Protein AF-A0A9W9Y6H2-F1 (afdb_monomer_lite)

Secondary structure (DSSP, 8-state):
------TTSPP---PPPS-STT---------------TTSSHHHHHHHHHHTTEEEEETTEE---TT-SEEEE-HHHHHHHHHH-TT-TT-SEEEE--TTS--HHHHHHHHHHHHHHHH-TT-EEEE--SS--GGGT--

Organism: NCBI:txid174260

Sequence (139 aa):
MAEQTDPRKPRRTQEPEMNEYNKKRLTIEEVIIIEGETGSGKTTQIPQYLHEAVGYSIRFEDCSSERTIIKYMTDGMLLREFLGEPDLAGYSVLIIDEAHERTLHTYVLFGLVKDIARFRSDLKLLISSATLDADKFSK

Structure (mmCIF, N/CA/C/O backbone):
data_AF-A0A9W9Y6H2-F1
#
_entry.id   AF-A0A9W9Y6H2-F1
#
loop_
_atom_site.group_PDB
_atom_site.id
_atom_site.type_symbol
_atom_site.label_atom_id
_atom_site.label_alt_id
_atom_site.label_comp_id
_atom_site.label_asym_id
_atom_site.label_entity_id
_atom_site.label_seq_id
_atom_site.pdbx_PDB_ins_code
_atom_site.Cartn_x
_atom_site.Cartn_y
_atom_site.Cartn_z
_atom_site.occupancy
_atom_site.B_iso_or_equiv
_atom_site.auth_seq_id
_atom_site.auth_comp_id
_atom_site.auth_asym_id
_atom_site.auth_atom_id
_atom_site.pdbx_PDB_model_num
ATOM 1 N N . MET A 1 1 ? 4.366 -59.158 13.666 1.00 39.88 1 MET A N 1
ATOM 2 C CA . MET A 1 1 ? 5.360 -58.354 14.406 1.00 39.88 1 MET A CA 1
ATOM 3 C C . MET A 1 1 ? 4.802 -56.948 14.501 1.00 39.88 1 MET A C 1
ATOM 5 O O . MET A 1 1 ? 4.584 -56.347 13.462 1.00 39.88 1 MET A O 1
ATOM 9 N N . ALA A 1 2 ? 4.435 -56.497 15.700 1.00 43.09 2 ALA A N 1
ATOM 10 C CA . ALA A 1 2 ? 3.865 -55.168 15.911 1.00 43.09 2 ALA A CA 1
ATOM 11 C C . ALA A 1 2 ? 5.003 -54.160 16.119 1.00 43.09 2 ALA A C 1
ATOM 13 O O . ALA A 1 2 ? 5.858 -54.380 16.977 1.00 43.09 2 ALA A O 1
ATOM 14 N N . GLU A 1 3 ? 5.023 -53.087 15.329 1.00 45.12 3 GLU A N 1
ATOM 15 C CA . GLU A 1 3 ? 5.889 -51.928 15.554 1.00 45.12 3 GLU A CA 1
ATOM 16 C C . GLU A 1 3 ? 5.570 -51.321 16.927 1.00 45.12 3 GLU A C 1
ATOM 18 O O . GLU A 1 3 ? 4.483 -50.793 17.160 1.00 45.12 3 GLU A O 1
ATOM 23 N N . GLN A 1 4 ? 6.514 -51.430 17.862 1.00 48.06 4 GLN A N 1
ATOM 24 C CA . GLN A 1 4 ? 6.459 -50.720 19.136 1.00 48.06 4 GLN A CA 1
ATOM 25 C C . GLN A 1 4 ? 6.778 -49.245 18.880 1.00 48.06 4 GLN A C 1
ATOM 27 O O . GLN A 1 4 ? 7.893 -48.892 18.502 1.00 48.06 4 GLN A O 1
ATOM 32 N N . THR A 1 5 ? 5.790 -48.378 19.078 1.00 53.19 5 THR A N 1
ATOM 33 C CA . THR A 1 5 ? 5.953 -46.925 18.989 1.00 53.19 5 THR A CA 1
ATOM 34 C C . THR A 1 5 ? 6.840 -46.420 20.130 1.00 53.19 5 THR A C 1
ATOM 36 O O . THR A 1 5 ? 6.489 -46.587 21.298 1.00 53.19 5 THR A O 1
ATOM 39 N N . ASP A 1 6 ? 7.975 -45.796 19.800 1.00 65.56 6 ASP A N 1
ATOM 40 C CA . ASP A 1 6 ? 8.914 -45.200 20.762 1.00 65.56 6 ASP A CA 1
ATOM 41 C C . ASP A 1 6 ? 8.243 -44.075 21.587 1.00 65.56 6 ASP A C 1
ATOM 43 O O . ASP A 1 6 ? 7.835 -43.058 21.012 1.00 65.56 6 ASP A O 1
ATOM 47 N N . PRO A 1 7 ? 8.153 -44.202 22.927 1.00 53.84 7 PRO A N 1
ATOM 48 C CA . PRO A 1 7 ? 7.519 -43.213 23.799 1.00 53.84 7 PRO A CA 1
ATOM 49 C C . PRO A 1 7 ? 8.310 -41.899 23.948 1.00 53.84 7 PRO A C 1
ATOM 51 O O . PRO A 1 7 ? 7.816 -40.974 24.590 1.00 53.84 7 PRO A O 1
ATOM 54 N N . ARG A 1 8 ? 9.520 -41.787 23.375 1.00 55.94 8 ARG A N 1
ATOM 55 C CA . ARG A 1 8 ? 10.369 -40.579 23.432 1.00 55.94 8 ARG A CA 1
ATOM 56 C C . ARG A 1 8 ? 10.322 -39.710 22.177 1.00 55.94 8 ARG A C 1
ATOM 58 O O . ARG A 1 8 ? 10.982 -38.672 22.141 1.00 55.94 8 ARG A O 1
ATOM 65 N N . LYS A 1 9 ? 9.538 -40.075 21.158 1.00 47.50 9 LYS A N 1
ATOM 66 C CA . LYS A 1 9 ? 9.331 -39.193 20.003 1.00 47.50 9 LYS A CA 1
ATOM 67 C C . LYS A 1 9 ? 8.395 -38.048 20.420 1.00 47.50 9 LYS A C 1
ATOM 69 O O . LYS A 1 9 ? 7.274 -38.335 20.845 1.00 47.50 9 LYS A O 1
ATOM 74 N N . PRO A 1 10 ? 8.804 -36.768 20.320 1.00 39.69 10 PRO A N 1
ATOM 75 C CA . PRO A 1 10 ? 7.904 -35.662 20.615 1.00 39.69 10 PRO A CA 1
ATOM 76 C C . PRO A 1 10 ? 6.674 -35.786 19.711 1.00 39.69 10 PRO A C 1
ATOM 78 O O . PRO A 1 10 ? 6.801 -35.926 18.491 1.00 39.69 10 PRO A O 1
ATOM 81 N N . ARG A 1 11 ? 5.478 -35.794 20.315 1.00 46.47 11 ARG A N 1
ATOM 82 C CA . ARG A 1 11 ? 4.224 -35.700 19.559 1.00 46.47 11 ARG A CA 1
ATOM 83 C C . ARG A 1 11 ? 4.339 -34.443 18.704 1.00 46.47 11 ARG A C 1
ATOM 85 O O . ARG A 1 11 ? 4.610 -33.383 19.261 1.00 46.47 11 ARG A O 1
ATOM 92 N N . ARG A 1 12 ? 4.162 -34.554 17.380 1.00 39.81 12 ARG A N 1
ATOM 93 C CA . ARG A 1 12 ? 3.954 -33.372 16.534 1.00 39.81 12 ARG A CA 1
ATOM 94 C C . ARG A 1 12 ? 2.826 -32.586 17.193 1.00 39.81 12 ARG A C 1
ATOM 96 O O . ARG A 1 12 ? 1.703 -33.084 17.256 1.00 39.81 12 ARG A O 1
ATOM 103 N N . THR A 1 13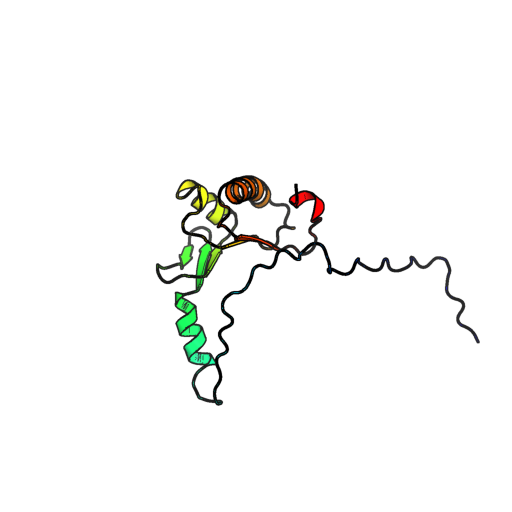 ? 3.140 -31.424 17.751 1.00 42.75 13 THR A N 1
ATOM 104 C CA . THR A 1 13 ? 2.136 -30.419 18.068 1.00 42.75 13 THR A CA 1
ATOM 105 C C . THR A 1 13 ? 1.385 -30.196 16.767 1.00 42.75 13 THR A C 1
ATOM 107 O O . THR A 1 13 ? 1.992 -29.831 15.763 1.00 42.75 13 THR A O 1
ATOM 110 N N . GLN A 1 14 ? 0.100 -30.546 16.746 1.00 42.91 14 GLN A N 1
ATOM 111 C CA . GLN A 1 14 ? -0.771 -30.097 15.673 1.00 42.91 14 GLN A CA 1
ATOM 112 C C . GLN A 1 14 ? -0.698 -28.572 15.727 1.00 42.91 14 GLN A C 1
ATOM 114 O O . GLN A 1 14 ? -1.009 -27.986 16.767 1.00 42.91 14 GLN A O 1
ATOM 119 N N . GLU A 1 15 ? -0.169 -27.953 14.672 1.00 46.22 15 GLU A N 1
ATOM 120 C CA . GLU A 1 15 ? -0.323 -26.515 14.479 1.00 46.22 15 GLU A CA 1
ATOM 121 C C . GLU A 1 15 ? -1.818 -26.213 14.617 1.00 46.22 15 GLU A C 1
ATOM 123 O O . GLU A 1 15 ? -2.626 -26.940 14.030 1.00 46.22 15 GLU A O 1
ATOM 128 N N . PRO A 1 16 ? -2.217 -25.228 15.437 1.00 43.50 16 PRO A N 1
ATOM 129 C CA . PRO A 1 16 ? -3.619 -24.862 15.517 1.00 43.50 16 PRO A CA 1
ATOM 130 C C . PRO A 1 16 ? -4.100 -24.522 14.104 1.00 43.50 16 PRO A C 1
ATOM 132 O O . PRO A 1 16 ? -3.489 -23.700 13.419 1.00 43.50 16 PRO A O 1
ATOM 135 N N . GLU A 1 17 ? -5.165 -25.191 13.649 1.00 50.62 17 GLU A N 1
ATOM 136 C CA . GLU A 1 17 ? -5.802 -24.853 12.382 1.00 50.62 17 GLU A CA 1
ATOM 137 C C . GLU A 1 17 ? -6.118 -23.352 12.382 1.00 50.62 17 GLU A C 1
ATOM 139 O O . GLU A 1 17 ? -6.693 -22.824 13.332 1.00 50.62 17 GLU A O 1
ATOM 144 N N . MET A 1 18 ? -5.732 -22.689 11.293 1.00 42.19 18 MET A N 1
ATOM 145 C CA . MET A 1 18 ? -5.817 -21.258 10.954 1.00 42.19 18 MET A CA 1
ATOM 146 C C . MET A 1 18 ? -7.210 -20.586 11.141 1.00 42.19 18 MET A C 1
ATOM 148 O O . MET A 1 18 ? -7.442 -19.474 10.673 1.00 42.19 18 MET A O 1
ATOM 152 N N . ASN A 1 19 ? -8.196 -21.224 11.772 1.00 46.91 19 ASN A N 1
ATOM 153 C CA . ASN A 1 19 ? -9.571 -21.175 11.284 1.00 46.91 19 ASN A CA 1
ATOM 154 C C . ASN A 1 19 ? -10.607 -20.384 12.104 1.00 46.91 19 ASN A C 1
ATOM 156 O O . ASN A 1 19 ? -11.800 -20.524 11.841 1.00 46.91 19 ASN A O 1
ATOM 160 N N . GLU A 1 20 ? -10.227 -19.504 13.036 1.00 43.28 20 GLU A N 1
ATOM 161 C CA . GLU A 1 20 ? -11.255 -18.694 13.729 1.00 43.28 20 GLU A CA 1
ATOM 162 C C . GLU A 1 20 ? -10.891 -17.226 14.004 1.00 43.28 20 GLU A C 1
ATOM 164 O O . GLU A 1 20 ? -11.776 -16.372 14.004 1.00 43.28 20 GLU A O 1
ATOM 169 N N . TYR A 1 21 ? -9.606 -16.876 14.122 1.00 42.50 21 TYR A N 1
ATOM 170 C CA . TYR A 1 21 ? -9.197 -15.523 14.532 1.00 42.50 21 TYR A CA 1
ATOM 171 C C . TYR A 1 21 ? -9.157 -14.484 13.386 1.00 42.50 21 TYR A C 1
ATOM 173 O O . TYR A 1 21 ? -9.375 -13.297 13.612 1.00 42.50 21 TYR A O 1
ATOM 181 N N . ASN A 1 22 ? -8.976 -14.912 12.129 1.00 42.44 22 ASN A N 1
ATOM 182 C CA . ASN A 1 22 ? -8.781 -14.015 10.973 1.00 42.44 22 ASN A CA 1
ATOM 183 C C . ASN A 1 22 ? -10.072 -13.631 10.223 1.00 42.44 22 ASN A C 1
ATOM 185 O O . ASN A 1 22 ? -10.029 -13.076 9.126 1.00 42.44 22 ASN A O 1
ATOM 189 N N . LYS A 1 23 ? -11.258 -13.901 10.780 1.00 40.16 23 LYS A N 1
ATOM 190 C CA . LYS A 1 23 ? -12.536 -13.745 10.060 1.00 40.16 23 LYS A CA 1
ATOM 191 C C . LYS A 1 23 ? -13.085 -12.310 10.015 1.00 40.16 23 LYS A C 1
ATOM 193 O O . LYS A 1 23 ? -14.291 -12.126 9.856 1.00 40.16 23 LYS A O 1
ATOM 198 N N . LYS A 1 24 ? -12.236 -11.278 10.082 1.00 39.84 24 LYS A N 1
ATOM 199 C CA . LYS A 1 24 ? -12.611 -9.942 9.589 1.00 39.84 24 LYS A CA 1
ATOM 200 C C . LYS A 1 24 ? -12.341 -9.907 8.091 1.00 39.84 24 LYS A C 1
ATOM 202 O O . LYS A 1 24 ? -11.269 -9.541 7.629 1.00 39.84 24 LYS A O 1
ATOM 207 N N . ARG A 1 25 ? -13.344 -10.382 7.352 1.00 45.19 25 ARG A N 1
ATOM 208 C CA . ARG A 1 25 ? -13.380 -10.413 5.891 1.00 45.19 25 ARG A CA 1
ATOM 209 C C . ARG A 1 25 ? -13.082 -9.019 5.340 1.00 45.19 25 ARG A C 1
ATOM 211 O O . ARG A 1 25 ? -13.938 -8.141 5.395 1.00 45.19 25 ARG A O 1
ATOM 218 N N . LEU A 1 26 ? -11.906 -8.848 4.745 1.00 43.59 26 LEU A N 1
ATOM 219 C CA . LEU A 1 26 ? -11.790 -7.955 3.602 1.00 43.59 26 LEU A CA 1
ATOM 220 C C . LEU A 1 26 ? -12.669 -8.581 2.524 1.00 43.59 26 LEU A C 1
ATOM 222 O O . LEU A 1 26 ? -12.348 -9.633 1.972 1.00 43.59 26 LEU A O 1
ATOM 226 N N . THR A 1 27 ? -13.850 -8.014 2.316 1.00 37.16 27 THR A N 1
ATOM 227 C CA . THR A 1 27 ? -14.650 -8.341 1.145 1.00 37.16 27 THR A CA 1
ATOM 228 C C . THR A 1 27 ? -13.849 -7.864 -0.064 1.00 37.16 27 THR A C 1
ATOM 230 O O . THR A 1 27 ? -13.582 -6.672 -0.211 1.00 37.16 27 THR A O 1
ATOM 233 N N . ILE A 1 28 ? -13.379 -8.807 -0.885 1.00 41.44 28 ILE A N 1
ATOM 234 C CA . ILE A 1 28 ? -12.987 -8.504 -2.261 1.00 41.44 28 ILE A CA 1
ATOM 235 C C . ILE A 1 28 ? -14.319 -8.241 -2.957 1.00 41.44 28 ILE A C 1
ATOM 237 O O . ILE A 1 28 ? -15.049 -9.184 -3.255 1.00 41.44 28 ILE A O 1
ATOM 241 N N . GLU A 1 29 ? -14.710 -6.971 -3.064 1.00 47.59 29 GLU A N 1
ATOM 242 C CA . GLU A 1 29 ? -16.045 -6.619 -3.570 1.00 47.59 29 GLU A CA 1
ATOM 243 C C . GLU A 1 29 ? -16.170 -6.809 -5.084 1.00 47.59 29 GLU A C 1
ATOM 245 O O . GLU A 1 29 ? -17.283 -6.930 -5.582 1.00 47.59 29 GLU A O 1
ATOM 250 N N . GLU A 1 30 ? -15.053 -6.980 -5.799 1.00 38.09 30 GLU A N 1
ATOM 251 C CA . GLU A 1 30 ? -15.060 -7.295 -7.226 1.00 38.09 30 GLU A CA 1
ATOM 252 C C . GLU A 1 30 ? -14.088 -8.427 -7.563 1.00 38.09 30 GLU A C 1
ATOM 254 O O . GLU A 1 30 ? -12.867 -8.277 -7.546 1.00 38.09 30 GLU A O 1
ATOM 259 N N . VAL A 1 31 ? -14.652 -9.585 -7.903 1.00 47.28 31 VAL A N 1
ATOM 260 C CA . VAL A 1 31 ? -13.946 -10.634 -8.640 1.00 47.28 31 VAL A CA 1
ATOM 261 C C . VAL A 1 31 ? -14.350 -10.490 -10.101 1.00 47.28 31 VAL A C 1
ATOM 263 O O . VAL A 1 31 ? -15.483 -10.797 -10.468 1.00 47.28 31 VAL A O 1
ATOM 266 N N . ILE A 1 32 ? -13.426 -10.021 -10.937 1.00 52.59 32 ILE A N 1
ATOM 267 C CA . ILE A 1 32 ? -13.635 -9.927 -12.383 1.00 52.59 32 ILE A CA 1
ATOM 268 C C . ILE A 1 32 ? -13.168 -11.240 -13.015 1.00 52.59 32 ILE A C 1
ATOM 270 O O . ILE A 1 32 ? -11.975 -11.538 -13.054 1.00 52.59 32 ILE A O 1
ATOM 274 N N . ILE A 1 33 ? -14.117 -12.035 -13.510 1.00 70.19 33 ILE A N 1
ATOM 275 C CA . ILE A 1 33 ? -13.834 -13.255 -14.275 1.00 70.19 33 ILE A CA 1
ATOM 276 C C . ILE A 1 33 ? -13.769 -12.875 -15.757 1.00 70.19 33 ILE A C 1
ATOM 278 O O . ILE A 1 33 ? -14.753 -12.403 -16.321 1.00 70.19 33 ILE A O 1
ATOM 282 N N . ILE A 1 34 ? -12.610 -13.075 -16.391 1.00 70.50 34 ILE A N 1
ATOM 283 C CA . ILE A 1 34 ? -12.415 -12.799 -17.820 1.00 70.50 34 ILE A CA 1
ATOM 284 C C . ILE A 1 34 ? -12.376 -14.126 -18.584 1.00 70.50 34 ILE A C 1
ATOM 286 O O . ILE A 1 34 ? -11.384 -14.853 -18.529 1.00 70.50 34 ILE A O 1
ATOM 290 N N . GLU A 1 35 ? -13.436 -14.423 -19.336 1.00 76.94 35 GLU A N 1
ATOM 291 C CA . GLU A 1 35 ? -13.533 -15.631 -20.164 1.00 76.94 35 GLU A CA 1
ATOM 292 C C . GLU A 1 35 ? -13.184 -15.383 -21.635 1.00 76.94 35 GLU A C 1
ATOM 294 O O . GLU A 1 35 ? -13.237 -14.266 -22.157 1.00 76.94 35 GLU A O 1
ATOM 299 N N . GLY A 1 36 ? -12.800 -16.452 -22.333 1.00 82.44 36 GLY A N 1
ATOM 300 C CA . GLY A 1 36 ? -12.776 -16.523 -23.795 1.00 82.44 36 GLY A CA 1
ATOM 301 C C . GLY A 1 36 ? -11.649 -17.382 -24.364 1.00 82.44 36 GLY A C 1
ATOM 302 O O . GLY A 1 36 ? -10.765 -17.852 -23.652 1.00 82.44 36 GLY A O 1
ATOM 303 N N . GLU A 1 37 ? -11.711 -17.583 -25.672 1.00 87.56 37 GLU A N 1
ATOM 304 C CA . GLU A 1 37 ? -10.981 -18.648 -26.360 1.00 87.56 37 GLU A CA 1
ATOM 305 C C . GLU A 1 37 ? -9.470 -18.390 -26.474 1.00 87.56 37 GLU A C 1
ATOM 307 O O . GLU A 1 37 ? -8.992 -17.248 -26.419 1.00 87.56 37 GLU A O 1
ATOM 312 N N . THR A 1 38 ? -8.700 -19.464 -26.663 1.00 85.31 38 THR A N 1
ATOM 313 C CA . THR A 1 38 ? -7.267 -19.395 -26.974 1.00 85.31 38 THR A CA 1
ATOM 314 C C . THR A 1 38 ? -7.047 -18.529 -28.215 1.00 85.31 38 THR A C 1
ATOM 316 O O . THR A 1 38 ? -7.687 -18.731 -29.240 1.00 85.31 38 THR A O 1
ATOM 319 N N . GLY A 1 39 ? -6.143 -17.550 -28.125 1.00 87.62 39 GLY A N 1
ATOM 320 C CA . GLY A 1 39 ? -5.889 -16.587 -29.206 1.00 87.62 39 GLY A CA 1
ATOM 321 C C . GLY A 1 39 ? -6.678 -15.277 -29.105 1.00 87.62 39 GLY A C 1
ATOM 322 O O . GLY A 1 39 ? -6.346 -14.329 -29.806 1.00 87.62 39 GLY A O 1
ATOM 323 N N . SER A 1 40 ? -7.624 -15.147 -28.167 1.00 84.38 40 SER A N 1
ATOM 324 C CA . SER A 1 40 ? -8.338 -13.879 -27.896 1.00 84.38 40 SER A CA 1
ATOM 325 C C . SER A 1 40 ? -7.476 -12.772 -27.264 1.00 84.38 40 SER A C 1
ATOM 327 O O . SER A 1 40 ? -7.979 -11.705 -26.927 1.00 84.38 40 SER A O 1
ATOM 329 N N . GLY A 1 41 ? -6.178 -13.020 -27.061 1.00 83.00 41 GLY A N 1
ATOM 330 C CA . GLY A 1 41 ? -5.233 -12.016 -26.576 1.00 83.00 41 GLY A CA 1
ATOM 331 C C . GLY A 1 41 ? -5.251 -11.761 -25.068 1.00 83.00 41 GLY A C 1
ATOM 332 O O . GLY A 1 41 ? -4.549 -10.858 -24.636 1.00 83.00 41 GLY A O 1
ATOM 333 N N . LYS A 1 42 ? -5.969 -12.541 -24.241 1.00 83.50 42 LYS A N 1
ATOM 334 C CA . LYS A 1 42 ? -6.039 -12.340 -22.771 1.00 83.50 42 LYS A CA 1
ATOM 335 C C . LYS A 1 42 ? -4.673 -12.218 -22.109 1.00 83.50 42 LYS A C 1
ATOM 337 O O . LYS A 1 42 ? -4.392 -11.222 -21.458 1.00 83.50 42 LYS A O 1
ATOM 342 N N . THR A 1 43 ? -3.800 -13.194 -22.336 1.00 76.75 43 THR A N 1
ATOM 343 C CA . THR A 1 43 ? -2.447 -13.221 -21.764 1.00 76.75 43 THR A CA 1
ATOM 344 C C . THR A 1 43 ? -1.566 -12.079 -22.275 1.00 76.75 43 THR A C 1
ATOM 346 O O . THR A 1 43 ? -0.586 -11.737 -21.630 1.00 76.75 43 THR A O 1
ATOM 349 N N . THR A 1 44 ? -1.902 -11.471 -23.415 1.00 75.88 44 THR A N 1
ATOM 350 C CA . THR A 1 44 ? -1.119 -10.383 -24.019 1.00 75.88 44 THR A CA 1
ATOM 351 C C . THR A 1 44 ? -1.647 -9.005 -23.625 1.00 75.88 44 THR A C 1
ATOM 353 O O . THR A 1 44 ? -0.863 -8.116 -23.322 1.00 75.88 44 THR A O 1
ATOM 356 N N . GLN A 1 45 ? -2.966 -8.826 -23.615 1.00 72.94 45 GLN A N 1
ATOM 357 C CA . GLN A 1 45 ? -3.627 -7.534 -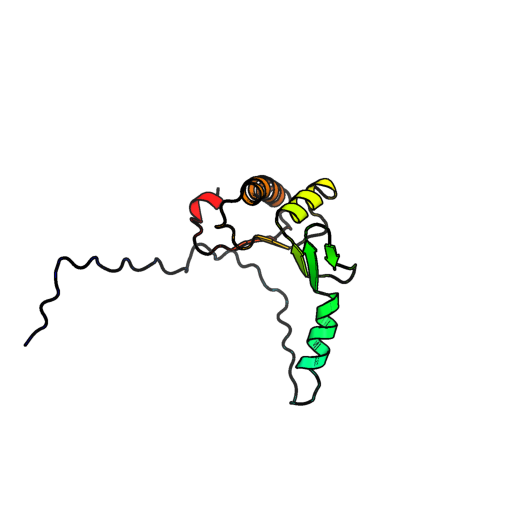23.448 1.00 72.94 45 GLN A CA 1
ATOM 358 C C . GLN A 1 45 ? -3.964 -7.246 -21.982 1.00 72.94 45 GLN A C 1
ATOM 360 O O . GLN A 1 45 ? -3.792 -6.118 -21.535 1.00 72.94 45 GLN A O 1
ATOM 365 N N . ILE A 1 46 ? -4.379 -8.252 -21.195 1.00 75.38 46 ILE A N 1
ATOM 366 C CA . ILE A 1 46 ? -4.718 -8.045 -19.775 1.00 75.38 46 ILE A CA 1
ATOM 367 C C . ILE A 1 46 ? -3.508 -7.518 -18.992 1.00 75.38 46 ILE A C 1
ATOM 369 O O . ILE A 1 46 ? -3.675 -6.525 -18.289 1.00 75.38 46 ILE A O 1
ATOM 373 N N . PRO A 1 47 ? -2.285 -8.071 -19.137 1.00 68.94 47 PRO A N 1
ATOM 374 C CA . PRO A 1 47 ? -1.129 -7.499 -18.458 1.00 68.94 47 PRO A CA 1
ATOM 375 C C . PRO A 1 47 ? -0.822 -6.067 -18.893 1.00 68.94 47 PRO A C 1
ATOM 377 O O . PRO A 1 47 ? -0.360 -5.301 -18.066 1.00 68.94 47 PRO A O 1
ATOM 380 N N . GLN A 1 48 ? -1.103 -5.679 -20.143 1.00 67.50 48 GLN A N 1
ATOM 381 C CA . GLN A 1 48 ? -0.910 -4.299 -20.609 1.00 67.50 48 GLN A CA 1
ATOM 382 C C . GLN A 1 48 ? -1.926 -3.336 -19.983 1.00 67.50 48 GLN A C 1
ATOM 384 O O . GLN A 1 48 ? -1.542 -2.256 -19.550 1.00 67.50 48 GLN A O 1
ATOM 389 N N . TYR A 1 49 ? -3.194 -3.743 -19.857 1.00 64.94 49 TYR A N 1
ATOM 390 C CA . TYR A 1 49 ? -4.208 -2.961 -19.139 1.00 64.94 49 TYR A CA 1
ATOM 391 C C . TYR A 1 49 ? -3.929 -2.875 -17.634 1.00 64.94 49 TYR A C 1
ATOM 393 O O . TYR A 1 49 ? -4.200 -1.851 -17.015 1.00 64.94 49 TYR A O 1
ATOM 401 N N . LEU A 1 50 ? -3.360 -3.931 -17.047 1.00 67.81 50 LEU A N 1
ATOM 402 C CA . LEU A 1 50 ? -2.932 -3.938 -15.648 1.00 67.81 50 LEU A CA 1
ATOM 403 C C . LEU A 1 50 ? -1.591 -3.224 -15.431 1.00 67.81 50 LEU A C 1
ATOM 405 O O . LEU A 1 50 ? -1.313 -2.814 -14.311 1.00 67.81 50 LEU A O 1
ATOM 409 N N . HIS A 1 51 ? -0.766 -3.058 -16.469 1.00 66.38 51 HIS A N 1
ATOM 410 C CA . HIS A 1 51 ? 0.572 -2.480 -16.344 1.00 66.38 51 HIS A CA 1
ATOM 411 C C . HIS A 1 51 ? 0.524 -1.049 -15.815 1.00 66.38 51 HIS A C 1
ATOM 413 O O . HIS A 1 51 ? 1.275 -0.713 -14.911 1.00 66.38 51 HIS A O 1
ATOM 419 N N . GLU A 1 52 ? -0.389 -0.222 -16.323 1.00 72.31 52 GLU A N 1
ATOM 420 C CA . GLU A 1 52 ? -0.567 1.146 -15.821 1.00 72.31 52 GLU A CA 1
ATOM 421 C C . GLU A 1 52 ? -1.249 1.174 -14.442 1.00 72.31 52 GLU A C 1
ATOM 423 O O . GLU A 1 52 ? -1.038 2.101 -13.657 1.00 72.31 52 GLU A O 1
ATOM 428 N N . ALA A 1 53 ? -2.030 0.133 -14.129 1.00 82.50 53 ALA A N 1
ATOM 429 C CA . ALA A 1 53 ? -2.730 -0.026 -12.860 1.00 82.50 53 ALA A CA 1
ATOM 430 C C . ALA A 1 53 ? -1.821 -0.489 -11.712 1.00 82.50 53 ALA A C 1
ATOM 432 O O . ALA A 1 53 ? -2.231 -0.408 -10.554 1.00 82.50 53 ALA A O 1
ATOM 433 N N . VAL A 1 54 ? -0.599 -0.947 -11.994 1.00 87.06 54 VAL A N 1
ATOM 434 C CA . VAL A 1 54 ? 0.350 -1.418 -10.981 1.00 87.06 54 VAL A CA 1
ATOM 435 C C . VAL A 1 54 ? 1.654 -0.639 -11.086 1.00 87.06 54 VAL A C 1
ATOM 437 O O . VAL A 1 54 ? 2.352 -0.711 -12.090 1.00 87.06 54 VAL A O 1
ATOM 440 N N . GLY A 1 55 ? 2.001 0.077 -10.023 1.00 89.81 55 GLY A N 1
ATOM 441 C CA . GLY A 1 55 ? 3.239 0.841 -9.921 1.00 89.81 55 GLY A CA 1
ATOM 442 C C . GLY A 1 55 ? 4.088 0.384 -8.744 1.00 89.81 55 GLY A C 1
ATOM 443 O O . GLY A 1 55 ? 3.641 -0.374 -7.879 1.00 89.81 55 GLY A O 1
ATOM 444 N N . TYR A 1 56 ? 5.320 0.877 -8.684 1.00 92.75 56 TYR A N 1
ATOM 445 C CA . TYR A 1 56 ? 6.174 0.699 -7.515 1.00 92.75 56 TYR A CA 1
ATOM 446 C C . TYR A 1 56 ? 6.941 1.969 -7.167 1.00 92.75 56 TYR A C 1
ATOM 448 O O . TYR A 1 56 ? 7.207 2.803 -8.027 1.00 92.75 56 TYR A O 1
ATOM 456 N N . SER A 1 57 ? 7.324 2.096 -5.901 1.00 94.69 57 SER A N 1
ATOM 457 C CA . SER A 1 57 ? 8.183 3.168 -5.411 1.00 94.69 57 SER A CA 1
ATOM 458 C C . SER A 1 57 ? 9.248 2.583 -4.488 1.00 94.69 57 SER A C 1
ATOM 460 O O . SER A 1 57 ? 8.970 2.052 -3.406 1.00 94.69 57 SER A O 1
ATOM 462 N N . ILE A 1 58 ? 10.495 2.656 -4.9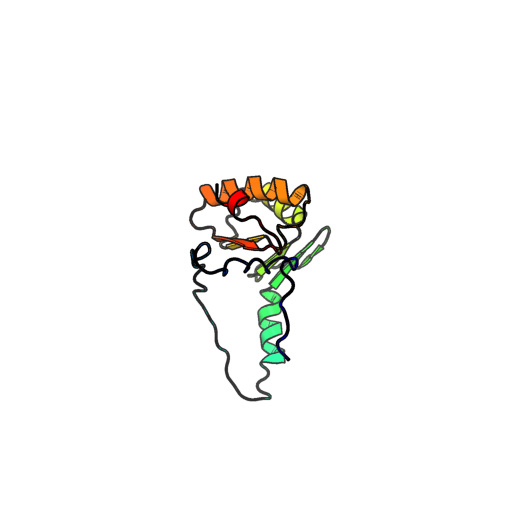35 1.00 94.94 58 ILE A N 1
ATOM 463 C CA . ILE A 1 58 ? 11.674 2.231 -4.185 1.00 94.94 58 ILE A CA 1
ATOM 464 C C . ILE A 1 58 ? 12.610 3.426 -4.012 1.00 94.94 58 ILE A C 1
ATOM 466 O O . ILE A 1 58 ? 12.378 4.532 -4.506 1.00 94.94 58 ILE A O 1
ATOM 470 N N . ARG A 1 59 ? 13.694 3.245 -3.260 1.00 92.62 59 ARG A N 1
ATOM 471 C CA . ARG A 1 59 ? 14.635 4.341 -3.049 1.00 92.62 59 ARG A CA 1
ATOM 472 C C . ARG A 1 59 ? 15.227 4.787 -4.393 1.00 92.62 59 ARG A C 1
ATOM 474 O O . ARG A 1 59 ? 15.883 3.997 -5.058 1.00 92.62 59 ARG A O 1
ATOM 481 N N . PHE A 1 60 ? 15.058 6.073 -4.705 1.00 93.75 60 PHE A N 1
ATOM 482 C CA . PHE A 1 60 ? 15.543 6.742 -5.924 1.00 93.75 60 PHE A CA 1
ATOM 483 C C . PHE A 1 60 ? 14.809 6.400 -7.224 1.00 93.75 60 PHE A C 1
ATOM 485 O O . PHE A 1 60 ? 15.210 6.905 -8.270 1.00 93.75 60 PHE A O 1
ATOM 492 N N . GLU A 1 61 ? 13.729 5.626 -7.171 1.00 93.56 61 GLU A N 1
ATOM 493 C CA . GLU A 1 61 ? 12.973 5.252 -8.362 1.00 93.56 61 GLU A CA 1
ATOM 494 C C . GLU A 1 61 ? 11.484 5.162 -8.037 1.00 93.56 61 GLU A C 1
ATOM 496 O O . GLU A 1 61 ? 11.080 4.478 -7.096 1.00 93.56 61 GLU A O 1
ATOM 501 N N . ASP A 1 62 ? 10.673 5.865 -8.822 1.00 93.31 62 ASP A N 1
ATOM 502 C CA . ASP A 1 62 ? 9.220 5.817 -8.733 1.00 93.31 62 ASP A CA 1
ATOM 503 C C . ASP A 1 62 ? 8.649 5.536 -10.123 1.00 93.31 62 ASP A C 1
ATOM 505 O O . ASP A 1 62 ? 8.839 6.314 -11.060 1.00 93.31 62 ASP A O 1
ATOM 509 N N . CYS A 1 63 ? 7.980 4.395 -10.243 1.00 91.81 63 CYS A N 1
ATOM 510 C CA . CYS A 1 63 ? 7.284 3.940 -11.437 1.00 91.81 63 CYS A CA 1
ATOM 511 C C . CYS A 1 63 ? 5.779 3.832 -11.166 1.00 91.81 63 CYS A C 1
ATOM 513 O O . CYS A 1 63 ? 5.134 2.867 -11.572 1.00 91.81 63 CYS A O 1
ATOM 515 N N . SER A 1 64 ? 5.220 4.796 -10.434 1.00 89.62 64 SER A N 1
ATOM 516 C CA . SER A 1 64 ? 3.777 4.988 -10.299 1.00 89.62 64 SER A CA 1
ATOM 517 C C . SER A 1 64 ? 3.269 6.121 -11.197 1.00 89.62 64 SER A C 1
ATOM 519 O O . SER A 1 64 ? 4.019 6.989 -11.644 1.00 89.62 64 SER A O 1
ATOM 521 N N . SER A 1 65 ? 1.976 6.086 -11.508 1.00 88.25 65 SER A N 1
ATOM 522 C CA . SER A 1 65 ? 1.281 7.101 -12.299 1.00 88.25 65 SER A CA 1
ATOM 523 C C . SER A 1 65 ? -0.098 7.381 -11.704 1.00 88.25 65 SER A C 1
ATOM 525 O O . SER A 1 65 ? -0.556 6.661 -10.823 1.00 88.25 65 SER A O 1
ATOM 527 N N . GLU A 1 66 ? -0.810 8.376 -12.231 1.00 87.06 66 GLU A N 1
ATOM 528 C CA . GLU A 1 66 ? -2.203 8.652 -11.837 1.00 87.06 66 GLU A CA 1
ATOM 529 C C . GLU A 1 66 ? -3.159 7.477 -12.113 1.00 87.06 66 GLU A C 1
ATOM 531 O O . GLU A 1 66 ? -4.249 7.422 -11.551 1.00 87.06 66 GLU A O 1
ATOM 536 N N . ARG A 1 67 ? -2.765 6.530 -12.976 1.00 84.75 67 ARG A N 1
ATOM 537 C CA . ARG A 1 67 ? -3.537 5.313 -13.267 1.00 84.75 67 ARG A CA 1
ATOM 538 C C . ARG A 1 67 ? -3.218 4.165 -12.313 1.00 84.75 67 ARG A C 1
ATOM 540 O O . ARG A 1 67 ? -3.904 3.150 -12.365 1.00 84.75 67 ARG A O 1
ATOM 547 N N . THR A 1 68 ? -2.201 4.305 -11.460 1.00 87.69 68 THR A N 1
ATOM 548 C CA . THR A 1 68 ? -1.785 3.254 -10.533 1.00 87.69 68 THR A CA 1
ATOM 549 C C . THR A 1 68 ? -2.842 3.041 -9.452 1.00 87.69 68 THR A C 1
ATOM 551 O O . THR A 1 68 ? -3.121 3.924 -8.651 1.00 87.69 68 THR A O 1
ATOM 554 N N . ILE A 1 69 ? -3.394 1.831 -9.420 1.00 87.50 69 ILE A N 1
ATOM 555 C CA . ILE A 1 69 ? -4.379 1.355 -8.445 1.00 87.50 69 ILE A CA 1
ATOM 556 C C . ILE A 1 69 ? -3.678 0.577 -7.323 1.00 87.50 69 ILE A C 1
ATOM 558 O O . ILE A 1 69 ? -4.060 0.675 -6.160 1.00 87.50 69 ILE A O 1
ATOM 562 N N . ILE A 1 70 ? -2.637 -0.190 -7.660 1.00 89.19 70 ILE A N 1
ATOM 563 C CA . ILE A 1 70 ? -1.833 -0.964 -6.708 1.00 89.19 70 ILE A CA 1
ATOM 564 C C . ILE A 1 70 ? -0.405 -0.435 -6.743 1.00 89.19 70 ILE A C 1
ATOM 566 O O . ILE A 1 70 ? 0.261 -0.504 -7.775 1.00 89.19 70 ILE A O 1
ATOM 570 N N . LYS A 1 71 ? 0.082 0.069 -5.609 1.00 92.62 71 LYS A N 1
ATOM 571 C CA . LYS A 1 71 ? 1.440 0.600 -5.482 1.00 92.62 71 LYS A CA 1
ATOM 572 C C . LYS A 1 71 ? 2.259 -0.264 -4.532 1.00 92.62 71 LYS A C 1
ATOM 574 O O . LYS A 1 71 ? 1.976 -0.319 -3.339 1.00 92.62 71 LYS A O 1
ATOM 579 N N . TYR A 1 72 ? 3.291 -0.916 -5.056 1.00 94.50 72 TYR A N 1
ATOM 580 C CA . TYR A 1 72 ? 4.288 -1.602 -4.238 1.00 94.50 72 TYR A CA 1
ATOM 581 C C . TYR A 1 72 ? 5.310 -0.603 -3.717 1.00 94.50 72 TYR A C 1
ATOM 583 O O . TYR A 1 72 ? 5.768 0.274 -4.446 1.00 94.50 72 TYR A O 1
ATOM 591 N N . MET A 1 73 ? 5.711 -0.731 -2.463 1.00 93.94 73 MET A N 1
ATOM 592 C CA . MET A 1 73 ? 6.709 0.164 -1.899 1.00 93.94 73 MET A CA 1
ATOM 593 C C . MET A 1 73 ? 7.525 -0.519 -0.819 1.00 93.94 73 MET A C 1
ATOM 595 O O . MET A 1 73 ? 7.068 -1.454 -0.170 1.00 93.94 73 MET A O 1
ATOM 599 N N . THR A 1 74 ? 8.748 -0.033 -0.636 1.00 92.88 74 THR A N 1
ATOM 600 C CA . THR A 1 74 ? 9.550 -0.400 0.539 1.00 92.88 74 THR A CA 1
ATOM 601 C C . THR A 1 74 ? 9.071 0.380 1.762 1.00 92.88 74 THR A C 1
ATOM 603 O O . THR A 1 74 ? 8.615 1.516 1.616 1.00 92.88 74 THR A O 1
ATOM 606 N N . ASP A 1 75 ? 9.260 -0.164 2.967 1.00 91.50 75 ASP A N 1
ATOM 607 C CA . ASP A 1 75 ? 8.886 0.491 4.232 1.00 91.50 75 ASP A CA 1
ATOM 608 C C . ASP A 1 75 ? 9.371 1.943 4.314 1.00 91.50 75 ASP A C 1
ATOM 610 O O . ASP A 1 75 ? 8.641 2.838 4.731 1.00 91.50 75 ASP A O 1
ATOM 614 N N . GLY A 1 76 ? 10.606 2.202 3.872 1.00 91.56 76 GLY A N 1
ATOM 615 C CA . GLY A 1 76 ? 11.185 3.545 3.875 1.00 91.56 76 GLY A CA 1
ATOM 616 C C . GLY A 1 76 ? 10.466 4.528 2.945 1.00 91.56 76 GLY A C 1
ATOM 617 O O . GLY A 1 76 ? 10.394 5.716 3.258 1.00 91.56 76 GLY A O 1
ATOM 618 N N . MET A 1 77 ? 9.919 4.051 1.824 1.00 94.25 77 MET A N 1
ATOM 619 C CA . MET A 1 77 ? 9.135 4.884 0.910 1.00 94.25 77 MET A CA 1
ATOM 620 C C . MET A 1 77 ? 7.741 5.169 1.473 1.00 94.25 77 MET A C 1
ATOM 622 O O . MET A 1 77 ? 7.306 6.314 1.397 1.00 94.25 77 MET A O 1
ATOM 626 N N . LEU A 1 78 ? 7.107 4.201 2.144 1.00 93.88 78 LEU A N 1
ATOM 627 C CA . LEU A 1 78 ? 5.849 4.437 2.861 1.00 93.88 78 LEU A CA 1
ATOM 628 C C . LEU A 1 78 ? 6.028 5.424 4.024 1.00 93.88 78 LEU A C 1
ATOM 630 O O . LEU A 1 78 ? 5.257 6.366 4.174 1.00 93.88 78 LEU A O 1
ATOM 634 N N . LEU A 1 79 ? 7.097 5.276 4.816 1.00 93.25 79 LEU A N 1
ATOM 635 C CA . LEU A 1 79 ? 7.450 6.234 5.873 1.00 93.25 79 LEU A CA 1
ATOM 636 C C . LEU A 1 79 ? 7.670 7.650 5.325 1.00 93.25 79 LEU A C 1
ATOM 638 O O . LEU A 1 79 ? 7.363 8.629 6.001 1.00 93.25 79 LEU A O 1
ATOM 642 N N . ARG A 1 80 ? 8.201 7.775 4.105 1.00 93.25 80 ARG A N 1
ATOM 643 C CA . ARG A 1 80 ? 8.330 9.068 3.429 1.00 93.25 80 ARG A CA 1
ATOM 644 C C . ARG A 1 80 ? 6.973 9.616 2.995 1.00 93.25 80 ARG A C 1
ATOM 646 O O . ARG A 1 80 ? 6.777 10.825 3.058 1.00 93.25 80 ARG A O 1
ATOM 653 N N . GLU A 1 81 ? 6.058 8.756 2.572 1.00 93.12 81 GLU A N 1
ATOM 654 C CA . GLU A 1 81 ? 4.700 9.139 2.191 1.00 93.12 81 GLU A CA 1
ATOM 655 C C . GLU A 1 81 ? 3.938 9.747 3.370 1.00 93.12 81 GLU A C 1
ATOM 657 O O . GLU A 1 81 ? 3.368 10.822 3.225 1.00 93.12 81 GLU A O 1
ATOM 662 N N . PHE A 1 82 ? 4.085 9.175 4.570 1.00 93.25 82 PHE A N 1
ATOM 663 C CA . PHE A 1 82 ? 3.578 9.750 5.823 1.00 93.25 82 PHE A CA 1
ATOM 664 C C . PHE A 1 82 ? 4.046 11.190 6.101 1.00 93.25 82 PHE A C 1
ATOM 666 O O . PHE A 1 82 ? 3.391 11.910 6.849 1.00 93.25 82 PHE A O 1
ATOM 673 N N . LEU A 1 83 ? 5.177 11.634 5.537 1.00 92.88 83 LEU A N 1
ATOM 674 C CA . LEU A 1 83 ? 5.634 13.021 5.686 1.00 92.88 83 LEU A CA 1
ATOM 675 C C . LEU A 1 83 ? 4.876 13.992 4.771 1.00 92.88 83 LEU A C 1
ATOM 677 O O . LEU A 1 83 ? 4.792 15.176 5.090 1.00 92.88 83 LEU A O 1
ATOM 681 N N . GLY A 1 84 ? 4.383 13.514 3.626 1.00 92.88 84 GLY A N 1
ATOM 682 C CA . GLY A 1 84 ? 3.608 14.309 2.671 1.00 92.88 84 GLY A CA 1
ATOM 683 C C . GLY A 1 84 ? 2.104 14.220 2.912 1.00 92.88 84 GLY A C 1
ATOM 684 O O . GLY A 1 84 ? 1.410 15.228 2.826 1.00 92.88 84 GLY A O 1
ATOM 685 N N . GLU A 1 85 ? 1.623 13.030 3.260 1.00 93.75 85 GLU A N 1
ATOM 686 C CA . GLU A 1 85 ? 0.216 12.710 3.474 1.00 93.75 85 GLU A CA 1
ATOM 687 C C . GLU A 1 85 ? 0.056 11.881 4.761 1.00 93.75 85 GLU A C 1
ATOM 689 O O . GLU A 1 85 ? -0.043 10.652 4.722 1.00 93.75 85 GLU A O 1
ATOM 694 N N . PRO A 1 86 ? 0.080 12.535 5.939 1.00 93.44 86 PRO A N 1
ATOM 695 C CA . PRO A 1 86 ? 0.132 11.839 7.225 1.00 93.44 86 PRO A CA 1
ATOM 696 C C . PRO A 1 86 ? -1.083 10.959 7.530 1.00 93.44 86 PRO A C 1
ATOM 698 O O . PRO A 1 86 ? -0.976 10.040 8.338 1.00 93.44 86 PRO A O 1
ATOM 701 N N . ASP A 1 87 ? -2.236 11.246 6.924 1.00 93.00 87 ASP A N 1
ATOM 702 C CA . ASP A 1 87 ? -3.488 10.512 7.106 1.00 93.00 87 ASP A CA 1
ATOM 703 C C . ASP A 1 87 ? -3.736 9.439 6.037 1.00 93.00 87 ASP A C 1
ATOM 705 O O . ASP A 1 87 ? -4.732 8.718 6.142 1.00 93.00 87 ASP A O 1
ATOM 709 N N . LEU A 1 88 ? -2.841 9.312 5.047 1.00 93.81 88 LEU A N 1
ATOM 710 C CA . LEU A 1 88 ? -2.937 8.375 3.924 1.00 93.81 88 LEU A CA 1
ATOM 711 C C . LEU A 1 88 ? -4.311 8.433 3.216 1.00 93.81 88 LEU A C 1
ATOM 713 O O . LEU A 1 88 ? -4.938 7.402 2.970 1.00 93.81 88 LEU A O 1
ATOM 717 N N . ALA A 1 89 ? -4.839 9.628 2.929 1.00 91.88 89 ALA A N 1
ATOM 718 C CA . ALA A 1 89 ? -6.139 9.813 2.266 1.00 91.88 89 ALA A CA 1
ATOM 719 C C . ALA A 1 89 ? -6.234 9.173 0.869 1.00 91.88 89 ALA A C 1
ATOM 721 O O . ALA A 1 89 ? -7.300 8.673 0.510 1.00 91.88 89 ALA A O 1
ATOM 722 N N . GLY A 1 90 ? -5.128 9.090 0.129 1.00 90.62 90 GLY A N 1
ATOM 723 C CA . GLY A 1 90 ? -5.025 8.432 -1.173 1.00 90.62 90 GLY A CA 1
ATOM 724 C C . GLY A 1 90 ? -5.133 6.905 -1.136 1.00 90.62 90 GLY A C 1
ATOM 725 O O . GLY A 1 90 ? -5.231 6.279 -2.190 1.00 90.62 90 GLY A O 1
ATOM 726 N N . TYR A 1 91 ? -5.147 6.294 0.052 1.00 92.38 91 TYR A N 1
ATOM 727 C CA . TYR A 1 91 ? -5.170 4.844 0.223 1.00 92.38 91 TYR A CA 1
ATOM 728 C C . TYR A 1 91 ? -6.454 4.378 0.911 1.00 92.38 91 TYR A C 1
ATOM 730 O O . TYR A 1 91 ? -6.795 4.815 2.008 1.00 92.38 91 TYR A O 1
ATOM 738 N N . SER A 1 92 ? -7.152 3.427 0.288 1.00 89.81 92 SER A N 1
ATOM 739 C CA . SER A 1 92 ? -8.300 2.730 0.891 1.00 89.81 92 SER A CA 1
ATOM 740 C C . SER A 1 92 ? -7.911 1.400 1.540 1.00 89.81 92 SER A C 1
ATOM 742 O O . SER A 1 92 ? -8.599 0.905 2.435 1.00 89.81 92 SER A O 1
ATOM 744 N N . VAL A 1 93 ? -6.816 0.793 1.079 1.00 90.88 93 VAL A N 1
ATOM 745 C CA . VAL A 1 93 ? -6.278 -0.470 1.587 1.00 90.88 93 VAL A CA 1
ATOM 746 C C . VAL A 1 93 ? -4.770 -0.328 1.732 1.00 90.88 93 VAL A C 1
ATOM 748 O O . VAL A 1 93 ? -4.105 0.121 0.802 1.00 90.88 93 VAL A O 1
ATOM 751 N N . LEU A 1 94 ? -4.233 -0.754 2.872 1.00 91.25 94 LEU A N 1
ATOM 752 C CA . LEU A 1 94 ? -2.800 -0.861 3.104 1.00 91.25 94 LEU A CA 1
ATOM 753 C C . LEU A 1 94 ? -2.443 -2.307 3.445 1.00 91.25 94 LEU A C 1
ATOM 755 O O . LEU A 1 94 ? -3.049 -2.913 4.330 1.00 91.25 94 LEU A O 1
ATOM 759 N N . ILE A 1 95 ? -1.450 -2.848 2.744 1.00 89.69 95 ILE A N 1
ATOM 760 C CA . ILE A 1 95 ? -0.917 -4.189 2.975 1.00 89.69 95 ILE A CA 1
ATOM 761 C C . ILE A 1 95 ? 0.528 -4.043 3.437 1.00 89.69 95 ILE A C 1
ATOM 763 O O . ILE A 1 95 ? 1.353 -3.509 2.701 1.00 89.69 95 ILE A O 1
ATOM 767 N N . ILE A 1 96 ? 0.831 -4.529 4.638 1.00 88.81 96 ILE A N 1
ATOM 768 C CA . ILE A 1 96 ? 2.206 -4.678 5.114 1.00 88.81 96 ILE A CA 1
ATOM 769 C C . ILE A 1 96 ? 2.582 -6.146 4.985 1.00 88.81 96 ILE A C 1
ATOM 771 O O . ILE A 1 96 ? 2.051 -6.979 5.721 1.00 88.81 96 ILE A O 1
ATOM 775 N N . ASP A 1 97 ? 3.451 -6.459 4.030 1.00 85.94 97 ASP A N 1
ATOM 776 C CA . ASP A 1 97 ? 3.926 -7.820 3.794 1.00 85.94 97 ASP A CA 1
ATOM 777 C C . ASP A 1 97 ? 5.234 -8.096 4.538 1.00 85.94 97 ASP A C 1
ATOM 779 O O . ASP A 1 97 ? 5.932 -7.175 4.956 1.00 85.94 97 ASP A O 1
ATOM 783 N N . GLU A 1 98 ? 5.531 -9.373 4.752 1.00 82.56 98 GLU A N 1
ATOM 784 C CA . GLU A 1 98 ? 6.718 -9.844 5.467 1.00 82.56 98 GLU A CA 1
ATOM 785 C C . GLU A 1 98 ? 6.989 -9.154 6.810 1.00 82.56 98 GLU A C 1
ATOM 787 O O . GLU A 1 98 ? 8.125 -8.998 7.253 1.00 82.56 98 GLU A O 1
ATOM 792 N N . ALA A 1 99 ? 5.919 -8.869 7.555 1.00 77.44 99 ALA A N 1
ATOM 793 C CA . ALA A 1 99 ? 5.947 -8.267 8.889 1.00 77.44 99 ALA A CA 1
ATOM 794 C C . ALA A 1 99 ? 6.751 -9.054 9.952 1.00 77.44 99 ALA A C 1
ATOM 796 O O . ALA A 1 99 ? 6.840 -8.641 11.111 1.00 77.44 99 ALA A O 1
ATOM 797 N N . HIS A 1 100 ? 7.303 -10.216 9.592 1.00 79.00 100 HIS A N 1
ATOM 798 C CA . HIS A 1 100 ? 8.237 -10.967 10.418 1.00 79.00 100 HIS A CA 1
ATOM 799 C C . HIS A 1 100 ? 9.679 -10.450 10.346 1.00 79.00 100 HIS A C 1
ATOM 801 O O . HIS A 1 100 ? 10.481 -10.779 11.228 1.00 79.00 100 HIS A O 1
ATOM 807 N N . GLU A 1 101 ? 10.025 -9.658 9.333 1.00 70.75 101 GLU A N 1
ATOM 808 C CA . GLU A 1 101 ? 11.340 -9.046 9.239 1.00 70.75 101 GLU A CA 1
ATOM 809 C C . GLU A 1 101 ? 11.507 -8.011 10.357 1.00 70.75 101 GLU A C 1
ATOM 811 O O . GLU A 1 101 ? 10.786 -7.021 10.466 1.00 70.75 101 GLU A O 1
ATOM 816 N N . ARG A 1 102 ? 12.465 -8.254 11.256 1.00 74.62 102 ARG A N 1
ATOM 817 C CA . ARG A 1 102 ? 12.682 -7.428 12.455 1.00 74.62 102 ARG A CA 1
ATOM 818 C C . ARG A 1 102 ? 13.486 -6.167 12.140 1.00 74.62 102 ARG A C 1
ATOM 820 O O . ARG A 1 102 ? 14.537 -5.936 12.740 1.00 74.62 102 ARG A O 1
ATOM 827 N N . THR A 1 103 ? 13.018 -5.363 11.190 1.00 80.62 103 THR A N 1
ATOM 828 C CA . THR A 1 103 ? 13.679 -4.108 10.810 1.00 80.62 103 THR A CA 1
ATOM 829 C C . THR A 1 103 ? 13.152 -2.926 11.628 1.00 80.62 103 THR A C 1
ATOM 831 O O . THR A 1 103 ? 11.994 -2.900 12.044 1.00 80.62 103 THR A O 1
ATOM 834 N N . LEU A 1 104 ? 13.997 -1.912 11.857 1.00 82.31 104 LEU A N 1
ATOM 835 C CA . LEU A 1 104 ? 13.597 -0.685 12.559 1.00 82.31 104 LEU A CA 1
ATOM 836 C C . LEU A 1 104 ? 12.458 0.051 11.833 1.00 82.31 104 LEU A C 1
ATOM 838 O O . LEU A 1 104 ? 11.563 0.582 12.490 1.00 82.31 104 LEU A O 1
ATOM 842 N N . HIS A 1 105 ? 12.488 0.075 10.496 1.00 81.00 105 HIS A N 1
ATOM 843 C CA . HIS A 1 105 ? 11.472 0.756 9.696 1.00 81.00 105 HIS A CA 1
ATOM 844 C C . HIS A 1 105 ? 10.098 0.122 9.896 1.00 81.00 105 HIS A C 1
ATOM 846 O O . HIS A 1 105 ? 9.143 0.848 10.154 1.00 81.00 105 HIS A O 1
ATOM 852 N N . THR A 1 106 ? 10.018 -1.209 9.896 1.00 78.25 106 THR A N 1
ATOM 853 C CA . THR A 1 106 ? 8.765 -1.946 10.093 1.00 78.25 106 THR A CA 1
ATOM 854 C C . THR A 1 106 ? 8.150 -1.663 11.473 1.00 78.25 106 THR A C 1
ATOM 856 O O . THR A 1 106 ? 6.945 -1.447 11.585 1.00 78.25 106 THR A O 1
ATOM 859 N N . TYR A 1 107 ? 8.960 -1.571 12.538 1.00 84.25 107 TYR A N 1
ATOM 860 C CA . TYR A 1 107 ? 8.456 -1.231 13.879 1.00 84.25 107 TYR A CA 1
ATOM 861 C C . TYR A 1 107 ? 7.882 0.184 13.969 1.00 84.25 107 TYR A C 1
ATOM 863 O O . TYR A 1 107 ? 6.812 0.378 14.549 1.00 84.25 107 TYR A O 1
ATOM 871 N N . VAL A 1 108 ? 8.587 1.172 13.412 1.00 88.38 108 VAL A N 1
ATOM 872 C CA . VAL A 1 108 ? 8.105 2.562 13.383 1.00 88.38 108 VAL A CA 1
ATOM 873 C C . VAL A 1 108 ? 6.832 2.652 12.546 1.00 88.38 108 VAL A C 1
ATOM 875 O O . VAL A 1 108 ? 5.848 3.251 12.978 1.00 88.38 108 VAL A O 1
ATOM 878 N N . LEU A 1 109 ? 6.833 1.994 11.387 1.00 87.38 109 LEU A N 1
ATOM 879 C CA . LEU A 1 109 ? 5.701 1.943 10.481 1.00 87.38 109 LEU A CA 1
ATOM 880 C C . LEU A 1 109 ? 4.462 1.351 11.159 1.00 87.38 109 LEU A C 1
ATOM 882 O O . LEU A 1 109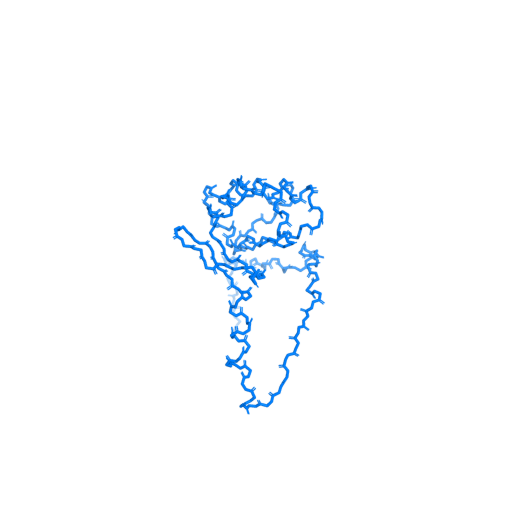 ? 3.386 1.923 11.039 1.00 87.38 109 LEU A O 1
ATOM 886 N N . PHE A 1 110 ? 4.597 0.277 11.942 1.00 86.94 110 PHE A N 1
ATOM 887 C CA . PHE A 1 110 ? 3.462 -0.266 12.689 1.00 86.94 110 PHE A CA 1
ATOM 888 C C . PHE A 1 110 ? 2.891 0.689 13.725 1.00 86.94 110 PHE A C 1
ATOM 890 O O . PHE A 1 110 ? 1.676 0.693 13.900 1.00 86.94 110 PHE A O 1
ATOM 897 N N . GLY A 1 111 ? 3.719 1.489 14.399 1.00 87.50 111 GLY A N 1
ATOM 898 C CA . GLY A 1 111 ? 3.219 2.529 15.300 1.00 87.50 111 GLY A CA 1
ATOM 899 C C . GLY A 1 111 ? 2.319 3.514 14.555 1.00 87.50 111 GLY A C 1
ATOM 900 O O . GLY A 1 111 ? 1.155 3.684 14.911 1.00 87.50 111 GLY A O 1
ATOM 901 N N . LEU A 1 112 ? 2.833 4.072 13.456 1.00 90.38 112 LEU A N 1
ATOM 902 C CA . LEU A 1 112 ? 2.121 5.056 12.637 1.00 90.38 112 LEU A CA 1
ATOM 903 C C . LEU A 1 112 ? 0.847 4.480 12.007 1.00 90.38 112 LEU A C 1
ATOM 905 O O . LEU A 1 112 ? -0.230 5.058 12.117 1.00 90.38 112 LEU A O 1
ATOM 909 N N . VAL A 1 113 ? 0.953 3.308 11.384 1.00 88.94 113 VAL A N 1
ATOM 910 C CA . VAL A 1 113 ? -0.159 2.653 10.690 1.00 88.94 113 VAL A CA 1
ATOM 911 C C . VAL A 1 113 ? -1.248 2.210 11.669 1.00 88.94 113 VAL A C 1
ATOM 913 O O . VAL A 1 113 ? -2.428 2.340 11.350 1.00 88.94 113 VAL A O 1
ATOM 916 N N . LYS A 1 114 ? -0.895 1.732 12.873 1.00 86.19 114 LYS A N 1
ATOM 917 C CA . LYS A 1 114 ? -1.889 1.423 13.916 1.00 86.19 114 LYS A CA 1
ATOM 918 C C . LYS A 1 114 ? -2.642 2.669 14.363 1.00 86.19 114 LYS A C 1
ATOM 920 O O . LYS A 1 114 ? -3.855 2.593 14.553 1.00 86.19 114 LYS A O 1
ATOM 925 N N . ASP A 1 115 ? -1.946 3.788 14.540 1.00 88.00 115 ASP A N 1
ATOM 926 C CA . ASP A 1 115 ? -2.590 5.039 14.927 1.00 88.00 115 ASP A CA 1
ATOM 927 C C . ASP A 1 115 ? -3.533 5.525 13.822 1.00 88.00 115 ASP A C 1
ATOM 929 O O . ASP A 1 115 ? -4.700 5.788 14.105 1.00 88.00 115 ASP A O 1
ATOM 933 N N . ILE A 1 116 ? -3.111 5.514 12.553 1.00 89.81 116 ILE A N 1
ATOM 934 C CA . ILE A 1 116 ? -4.004 5.868 11.438 1.00 89.81 116 ILE A CA 1
ATOM 935 C C . ILE A 1 116 ? -5.193 4.919 11.329 1.00 89.81 116 ILE A C 1
ATOM 937 O O . ILE A 1 116 ? -6.320 5.393 11.237 1.00 89.81 116 ILE A O 1
ATOM 941 N N . ALA A 1 117 ? -4.996 3.603 11.418 1.00 85.44 117 ALA A N 1
ATOM 942 C CA . ALA A 1 117 ? -6.094 2.637 11.344 1.00 85.44 117 ALA A CA 1
ATOM 943 C C . ALA A 1 117 ? -7.125 2.799 12.482 1.00 85.44 117 ALA A C 1
ATOM 945 O O . ALA A 1 117 ? -8.275 2.387 12.338 1.00 85.44 117 ALA A O 1
ATOM 946 N N . ARG A 1 118 ? -6.745 3.408 13.618 1.00 85.75 118 ARG A N 1
ATOM 947 C CA . ARG A 1 118 ? -7.686 3.767 14.695 1.00 85.75 118 ARG A CA 1
ATOM 948 C C . ARG A 1 118 ? -8.546 4.983 14.341 1.00 85.75 118 ARG A C 1
ATOM 950 O O . ARG A 1 118 ? -9.698 5.031 14.767 1.00 85.75 118 ARG A O 1
ATOM 957 N N . PHE A 1 119 ? -8.008 5.949 13.594 1.00 88.19 119 PHE A N 1
ATOM 958 C CA . PHE A 1 119 ? -8.713 7.183 13.216 1.00 88.19 119 PHE A CA 1
ATOM 959 C C . PHE A 1 119 ? -9.444 7.086 11.867 1.00 88.19 119 PHE A C 1
ATOM 961 O O . PHE A 1 119 ? -10.490 7.710 11.697 1.00 88.19 119 PHE A O 1
ATOM 968 N N . ARG A 1 120 ? -8.930 6.290 10.925 1.00 90.00 120 ARG A N 1
ATOM 969 C CA . ARG A 1 120 ? -9.488 6.039 9.589 1.00 90.00 120 ARG A CA 1
ATOM 970 C C . ARG A 1 120 ? -10.189 4.686 9.561 1.00 90.00 120 ARG A C 1
ATOM 972 O O . ARG A 1 120 ? -9.599 3.672 9.203 1.00 90.00 120 ARG A O 1
ATOM 979 N N . SER A 1 121 ? -11.462 4.664 9.955 1.00 86.94 121 SER A N 1
ATOM 980 C CA . SER A 1 121 ? -12.280 3.439 9.948 1.00 86.94 121 SER A CA 1
ATOM 981 C C . SER A 1 121 ? -12.578 2.903 8.541 1.00 86.94 121 SER A C 1
ATOM 983 O O . SER A 1 121 ? -12.970 1.745 8.396 1.00 86.94 121 SER A O 1
ATOM 985 N N . ASP A 1 122 ? -12.393 3.735 7.518 1.00 87.50 122 ASP A N 1
ATOM 986 C CA . ASP A 1 122 ? -12.483 3.408 6.097 1.00 87.50 122 ASP A CA 1
ATOM 987 C C . ASP A 1 122 ? -11.195 2.777 5.539 1.0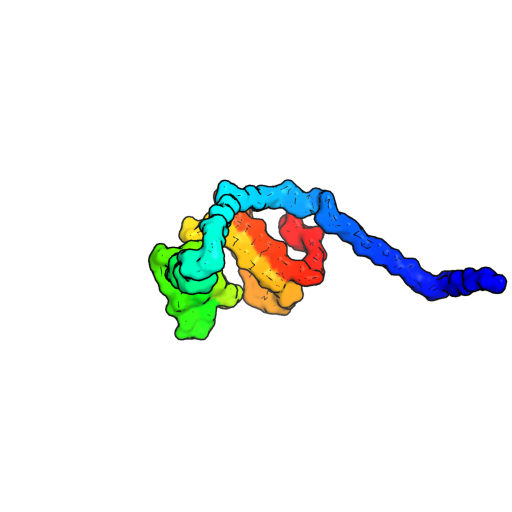0 87.50 122 ASP A C 1
ATOM 989 O O . ASP A 1 122 ? -11.258 2.074 4.529 1.00 87.50 122 ASP A O 1
ATOM 993 N N . LEU A 1 123 ? -10.046 2.966 6.205 1.00 87.31 123 LEU A N 1
ATOM 994 C CA . LEU A 1 123 ? -8.779 2.357 5.809 1.00 87.31 123 LEU A CA 1
ATOM 995 C C . LEU A 1 123 ? -8.736 0.885 6.234 1.00 87.31 123 LEU A C 1
ATOM 997 O O . LEU A 1 123 ? -8.731 0.534 7.416 1.00 87.31 123 LEU A O 1
ATOM 1001 N N . LYS A 1 124 ? -8.642 -0.004 5.249 1.00 86.38 124 LYS A N 1
ATOM 1002 C CA . LYS A 1 124 ? -8.496 -1.445 5.461 1.00 86.38 124 LYS A CA 1
ATOM 1003 C C . LYS A 1 124 ? -7.014 -1.812 5.595 1.00 86.38 124 LYS A C 1
ATOM 1005 O O . LYS A 1 124 ? -6.267 -1.701 4.631 1.00 86.38 124 LYS A O 1
ATOM 1010 N N . LEU A 1 125 ? -6.595 -2.291 6.765 1.00 85.62 125 LEU A N 1
ATOM 1011 C CA . LEU A 1 125 ? -5.215 -2.721 7.020 1.00 85.62 125 LEU A CA 1
ATOM 1012 C C . LEU A 1 125 ? -5.087 -4.251 7.009 1.00 85.62 125 LEU A C 1
ATOM 1014 O O . LEU A 1 125 ? -5.747 -4.932 7.796 1.00 85.62 125 LEU A O 1
ATOM 1018 N N . LEU A 1 126 ? -4.197 -4.779 6.167 1.00 83.88 126 LEU A N 1
ATOM 1019 C CA . LEU A 1 126 ? -3.772 -6.179 6.168 1.00 83.88 126 LEU A CA 1
ATOM 1020 C C . LEU A 1 126 ? -2.291 -6.267 6.538 1.00 83.88 126 LEU A C 1
ATOM 1022 O O . LEU A 1 126 ? -1.464 -5.550 5.986 1.00 83.88 126 LEU A O 1
ATOM 1026 N N . ILE A 1 127 ? -1.955 -7.171 7.455 1.00 82.88 127 ILE A N 1
ATOM 1027 C CA . ILE A 1 127 ? -0.570 -7.468 7.829 1.00 82.88 127 ILE A CA 1
ATOM 1028 C C . ILE A 1 127 ? -0.318 -8.944 7.519 1.00 82.88 127 ILE A C 1
ATOM 1030 O O . ILE A 1 127 ? -0.988 -9.813 8.078 1.00 82.88 127 ILE A O 1
ATOM 1034 N N . SER A 1 128 ? 0.621 -9.214 6.617 1.00 80.56 128 SER A N 1
ATOM 1035 C CA . SER A 1 128 ? 1.047 -10.546 6.182 1.00 80.56 128 SER A CA 1
ATOM 1036 C C . SER A 1 128 ? 2.431 -10.864 6.752 1.00 80.56 128 SER A C 1
ATOM 1038 O O . SER A 1 128 ? 3.288 -9.989 6.865 1.00 80.56 128 SER A O 1
ATOM 1040 N N . SER A 1 129 ? 2.638 -12.106 7.198 1.00 79.12 129 SER A N 1
ATOM 1041 C CA . SER A 1 129 ? 3.914 -12.557 7.759 1.00 79.12 129 SER A CA 1
ATOM 1042 C C . SER A 1 129 ? 3.986 -14.072 7.898 1.00 79.12 129 SER A C 1
ATOM 1044 O O . SER A 1 129 ? 3.023 -14.718 8.310 1.00 79.12 129 SER A O 1
ATOM 1046 N N . ALA A 1 130 ? 5.170 -14.625 7.628 1.00 73.56 130 ALA A N 1
ATOM 1047 C CA . ALA A 1 130 ? 5.444 -16.055 7.721 1.00 73.56 130 ALA A CA 1
ATOM 1048 C C . ALA A 1 130 ? 5.524 -16.603 9.162 1.00 73.56 130 ALA A C 1
ATOM 1050 O O . ALA A 1 130 ? 5.433 -17.812 9.358 1.00 73.56 130 ALA A O 1
ATOM 1051 N N . THR A 1 131 ? 5.724 -15.756 10.181 1.00 68.06 131 THR A N 1
ATOM 1052 C CA . THR A 1 131 ? 5.928 -16.205 11.581 1.00 68.06 131 THR A CA 1
ATOM 1053 C C . THR A 1 131 ? 5.230 -15.323 12.624 1.00 68.06 131 THR A C 1
ATOM 1055 O O . THR A 1 131 ? 5.651 -15.267 13.782 1.00 68.06 131 THR A O 1
ATOM 1058 N N . LEU A 1 132 ? 4.174 -14.597 12.238 1.00 55.06 132 LEU A N 1
ATOM 1059 C CA . LEU A 1 132 ? 3.555 -13.610 13.121 1.00 55.06 132 LEU A CA 1
ATOM 1060 C C . LEU A 1 132 ? 2.895 -14.255 14.348 1.00 55.06 132 LEU A C 1
ATOM 1062 O O . LEU A 1 132 ? 1.985 -15.073 14.248 1.00 55.06 132 LEU A O 1
ATOM 1066 N N . ASP A 1 133 ? 3.305 -13.781 15.518 1.00 58.66 133 ASP A N 1
ATOM 1067 C CA . ASP A 1 133 ? 2.596 -13.961 16.779 1.00 58.66 133 ASP A CA 1
ATOM 1068 C C . ASP A 1 133 ? 1.462 -12.919 16.829 1.00 58.66 133 ASP A C 1
ATOM 1070 O O . ASP A 1 133 ? 1.658 -11.790 17.294 1.00 58.66 133 ASP A O 1
ATOM 1074 N N . ALA A 1 134 ? 0.312 -13.252 16.227 1.00 58.09 134 ALA A N 1
ATOM 1075 C CA . ALA A 1 134 ? -0.825 -12.346 15.997 1.00 58.09 134 ALA A CA 1
ATOM 1076 C C . ALA A 1 134 ? -1.306 -11.622 17.272 1.00 58.09 134 ALA A C 1
ATOM 1078 O O . ALA A 1 134 ? -1.758 -10.473 17.214 1.00 58.09 134 ALA A O 1
ATOM 1079 N N . ASP A 1 135 ? -1.114 -12.246 18.434 1.00 54.59 135 ASP A N 1
ATOM 1080 C CA . ASP A 1 135 ? -1.472 -11.709 19.749 1.00 54.59 135 ASP A CA 1
ATOM 1081 C C . ASP A 1 135 ? -0.680 -10.451 20.141 1.00 54.59 135 ASP A C 1
ATOM 1083 O O . ASP A 1 135 ? -1.144 -9.648 20.954 1.00 54.59 135 ASP A O 1
ATOM 1087 N N . LYS A 1 136 ? 0.502 -10.224 19.548 1.00 55.53 136 LYS A N 1
ATOM 1088 C CA . LYS A 1 136 ? 1.288 -8.995 19.762 1.00 55.53 136 LYS A CA 1
ATOM 1089 C C . LYS A 1 136 ? 0.744 -7.800 18.976 1.00 55.53 136 LYS A C 1
ATOM 1091 O O . LYS A 1 136 ? 1.068 -6.657 19.301 1.00 55.53 136 LYS A O 1
ATOM 1096 N N . PHE A 1 137 ? -0.084 -8.045 17.959 1.00 54.56 137 PHE A N 1
ATOM 1097 C CA . PHE A 1 137 ? -0.550 -7.020 17.025 1.00 54.56 137 PHE A CA 1
ATOM 1098 C C . PHE A 1 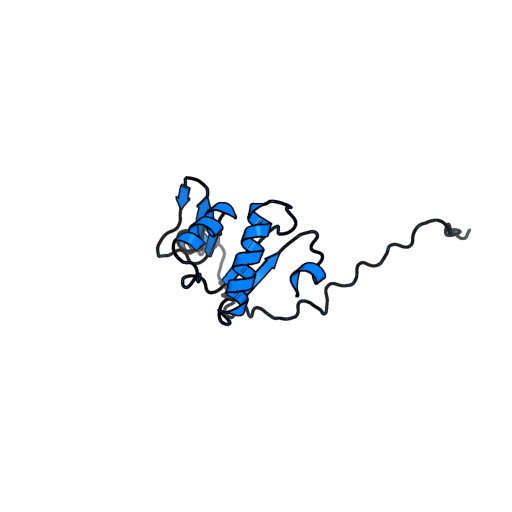137 ? -2.023 -6.639 17.209 1.00 54.56 137 PHE A C 1
ATOM 1100 O O . PHE A 1 137 ? -2.375 -5.523 16.833 1.00 54.56 137 PHE A O 1
ATOM 1107 N N . SER A 1 138 ? -2.846 -7.485 17.843 1.00 54.44 138 SER A N 1
ATOM 1108 C CA . SER A 1 138 ? -4.294 -7.261 18.012 1.00 54.44 138 SER A CA 1
ATOM 1109 C C . SER A 1 138 ? -4.710 -6.333 19.169 1.00 54.44 138 SER A C 1
ATOM 1111 O O . SER A 1 138 ? -5.905 -6.093 19.344 1.00 54.44 138 SER A O 1
ATOM 1113 N N . LYS A 1 139 ? -3.756 -5.784 19.938 1.00 45.16 139 LYS A N 1
ATOM 1114 C CA . LYS A 1 139 ? -3.990 -4.798 21.013 1.00 45.16 139 LYS A CA 1
ATOM 1115 C C . LYS A 1 139 ? -3.527 -3.389 20.622 1.00 45.16 139 LYS A C 1
ATOM 1117 O O . LYS A 1 139 ? -2.480 -3.264 19.932 1.00 45.16 139 LYS A O 1
#

InterPro domains:
  IPR002464 DNA/RNA helicase, ATP-dependent, DEAH-box type, conserved site [PS00690] (92-101)
  IPR014001 Helicase superfamily 1/2, ATP-binding domain [PS51192] (45-139)
  IPR027417 P-loop containing nucleoside triphosphate hydrolase [G3DSA:3.40.50.300] (17-52)
  IPR027417 P-loop containing nucleoside triphosphate hydrolase [G3DSA:3.40.50.300] (53-139)
  IPR027417 P-loop containing nucleoside triphosphate hydrolase [SSF52540] (24-138)

pLDDT: mean 74.5, std 18.85, range [37.16, 94.94]

Foldseek 3Di:
DDDDDDPPDPDPPPDPPPPDDPPPDPPPVDDDDDDDDDPPCCVPVVCVLCVQQEWEDEVPDTGHDPNHVHYHYDLVVVVVVCVVVVLPPVAQEDEAEALVPPDPSSVVSLVSVVVSCVVCVSYHYHYYHPDDPVVVNPD

Radius of gyration: 21.29 Å; chains: 1; bounding box: 32×73×53 Å